Protein AF-A0A2E1SUT6-F1 (afdb_monomer_lite)

pLDDT: mean 92.39, std 6.46, range [68.62, 97.81]

Foldseek 3Di:
DAAPDCAWWWDADDPNRHIDTYFYHPDVLRVLLSVLLVVPDDPVCSRDIGNPDDDDPPDDDPVRVVVNCVVCVRSVVRSVVVVVVD

Radius of gyration: 13.57 Å; chains: 1; bounding box: 32×35×28 Å

Structure (mmCIF, N/CA/C/O backbone):
data_AF-A0A2E1SUT6-F1
#
_entry.id   AF-A0A2E1SUT6-F1
#
loop_
_atom_site.group_PDB
_atom_site.id
_atom_site.type_symbol
_atom_site.label_atom_id
_atom_site.label_alt_id
_atom_site.label_comp_id
_atom_site.label_asym_id
_atom_site.label_entity_id
_atom_site.label_seq_id
_atom_site.pdbx_PDB_ins_code
_atom_site.Cartn_x
_atom_site.Cartn_y
_atom_site.Cartn_z
_atom_site.occupancy
_atom_site.B_iso_or_equiv
_atom_site.auth_seq_id
_atom_site.auth_comp_id
_atom_site.auth_asym_id
_atom_site.auth_atom_id
_atom_site.pdbx_PDB_model_num
ATOM 1 N N . MET A 1 1 ? 7.239 -11.297 4.440 1.00 93.25 1 MET A N 1
ATOM 2 C CA . MET A 1 1 ? 7.032 -9.977 5.079 1.00 93.25 1 MET A CA 1
ATOM 3 C C . MET A 1 1 ? 7.980 -9.858 6.260 1.00 93.25 1 MET A C 1
ATOM 5 O O . MET A 1 1 ? 8.409 -10.894 6.754 1.00 93.25 1 MET A O 1
ATOM 9 N N . GLN A 1 2 ? 8.311 -8.644 6.691 1.00 95.50 2 GLN A N 1
ATOM 10 C CA . GLN A 1 2 ? 9.259 -8.399 7.776 1.00 95.50 2 GLN A CA 1
ATOM 11 C C . GLN A 1 2 ? 8.743 -7.301 8.718 1.00 95.50 2 GLN A C 1
ATOM 13 O O . GLN A 1 2 ? 8.536 -6.167 8.293 1.00 95.50 2 GLN A O 1
ATOM 18 N N . GLY A 1 3 ? 8.533 -7.655 9.987 1.00 93.56 3 GLY A N 1
ATOM 19 C CA . GLY A 1 3 ? 8.218 -6.701 11.055 1.00 93.56 3 GLY A CA 1
ATOM 20 C C . GLY A 1 3 ? 9.478 -6.085 11.669 1.00 93.56 3 GLY A C 1
ATOM 21 O O . GLY A 1 3 ? 10.600 -6.351 11.237 1.00 93.56 3 GLY A O 1
ATOM 22 N N . GLY A 1 4 ? 9.291 -5.262 12.695 1.00 94.50 4 GLY A N 1
ATOM 23 C CA . GLY A 1 4 ? 10.341 -4.542 13.416 1.00 94.50 4 GLY A CA 1
ATOM 24 C C . GLY A 1 4 ? 10.872 -3.313 12.674 1.00 94.50 4 GLY A C 1
ATOM 25 O O . GLY A 1 4 ? 11.862 -2.721 13.103 1.00 94.50 4 GLY A O 1
ATOM 26 N N . ALA A 1 5 ? 10.257 -2.918 11.554 1.00 93.62 5 ALA A N 1
ATOM 27 C CA . ALA A 1 5 ? 10.722 -1.771 10.786 1.00 93.62 5 ALA A CA 1
ATOM 28 C C . ALA A 1 5 ? 10.303 -0.452 11.451 1.00 93.62 5 ALA A C 1
ATOM 30 O O . ALA A 1 5 ? 9.274 -0.364 12.121 1.00 93.62 5 ALA A O 1
ATOM 31 N N . ARG A 1 6 ? 11.075 0.616 11.210 1.00 91.12 6 ARG A N 1
ATOM 32 C CA . ARG A 1 6 ? 10.718 1.977 11.657 1.00 91.12 6 ARG A CA 1
ATOM 33 C C . ARG A 1 6 ? 9.465 2.523 10.966 1.00 91.12 6 ARG A C 1
ATOM 35 O O . ARG A 1 6 ? 8.831 3.439 11.478 1.00 91.12 6 ARG A O 1
ATOM 42 N N . GLY A 1 7 ? 9.118 1.974 9.808 1.00 87.81 7 GLY A N 1
ATOM 43 C CA . GLY A 1 7 ? 7.959 2.373 9.030 1.00 87.81 7 GLY A CA 1
ATOM 44 C C . GLY A 1 7 ? 7.730 1.439 7.843 1.00 87.81 7 GLY A C 1
ATOM 45 O O . GLY A 1 7 ? 8.568 0.569 7.583 1.00 87.81 7 GLY A O 1
ATOM 46 N N . PRO A 1 8 ? 6.599 1.615 7.148 1.00 91.19 8 PRO A N 1
ATOM 47 C CA . PRO A 1 8 ? 6.255 0.825 5.978 1.00 91.19 8 PRO A CA 1
ATOM 48 C C . PRO A 1 8 ? 7.248 1.037 4.833 1.00 91.19 8 PRO A C 1
ATOM 50 O O . PRO A 1 8 ? 7.650 2.167 4.540 1.00 91.19 8 PRO A O 1
ATOM 53 N N . PHE A 1 9 ? 7.639 -0.053 4.177 1.00 93.88 9 PHE A N 1
ATOM 54 C CA . PHE A 1 9 ? 8.447 -0.013 2.963 1.00 93.88 9 PHE A CA 1
ATOM 55 C C . PHE A 1 9 ? 8.213 -1.258 2.108 1.00 93.88 9 PHE A C 1
ATOM 57 O O . PHE A 1 9 ? 8.140 -2.380 2.609 1.00 93.88 9 PHE A O 1
ATOM 64 N N . TYR A 1 10 ? 8.185 -1.061 0.793 1.00 95.62 10 TYR A N 1
ATOM 65 C CA . TYR A 1 10 ? 8.146 -2.141 -0.180 1.00 95.62 10 TYR A CA 1
ATOM 66 C C . TYR A 1 10 ? 9.483 -2.253 -0.906 1.00 95.62 10 TYR A C 1
ATOM 68 O O . TYR A 1 10 ? 9.929 -1.290 -1.529 1.00 95.62 10 TYR A O 1
ATOM 76 N N . GLN A 1 11 ? 10.080 -3.441 -0.874 1.00 96.50 11 GLN A N 1
ATOM 77 C CA . GLN A 1 11 ? 11.243 -3.784 -1.682 1.00 96.50 11 GLN A CA 1
ATOM 78 C C . GLN A 1 11 ? 10.816 -4.683 -2.841 1.00 96.50 11 GLN A C 1
ATOM 80 O O . GLN A 1 11 ? 10.270 -5.772 -2.625 1.00 96.50 11 GLN A O 1
ATOM 85 N N . ALA A 1 12 ? 11.114 -4.250 -4.062 1.00 97.06 12 ALA A N 1
ATOM 86 C CA . ALA A 1 12 ? 10.918 -5.050 -5.258 1.00 97.06 12 ALA A CA 1
ATOM 87 C C . ALA A 1 12 ? 11.860 -6.275 -5.267 1.00 97.06 12 ALA A C 1
ATOM 89 O O . ALA A 1 12 ? 12.891 -6.281 -4.583 1.00 97.06 12 ALA A O 1
ATOM 90 N N . PRO A 1 13 ? 11.538 -7.333 -6.033 1.00 96.81 13 PRO A N 1
ATOM 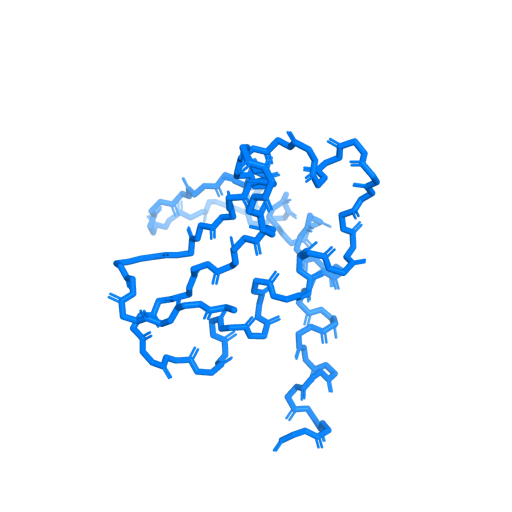91 C CA . PRO A 1 13 ? 12.429 -8.480 -6.192 1.00 96.81 13 PRO A CA 1
ATOM 92 C C . PRO A 1 13 ? 13.806 -8.052 -6.717 1.00 96.81 13 PRO A C 1
ATOM 94 O O . PRO A 1 13 ? 13.896 -7.287 -7.678 1.00 96.81 13 PRO A O 1
ATOM 97 N N . LYS A 1 14 ? 14.888 -8.558 -6.114 1.00 94.19 14 LYS A N 1
ATOM 98 C CA . LYS A 1 14 ? 16.274 -8.248 -6.515 1.00 94.19 14 LYS A CA 1
ATOM 99 C C . LYS A 1 14 ? 17.166 -9.471 -6.381 1.00 94.19 14 LYS A C 1
ATOM 101 O O . LYS A 1 14 ? 17.104 -10.160 -5.369 1.00 94.19 14 LYS A O 1
ATOM 106 N N . ASN A 1 15 ? 18.043 -9.703 -7.361 1.00 92.12 15 ASN A N 1
ATOM 107 C CA . ASN A 1 15 ? 19.060 -10.765 -7.328 1.00 92.12 15 ASN A CA 1
ATOM 108 C C . ASN A 1 15 ? 18.487 -12.139 -6.929 1.00 92.12 15 ASN A C 1
ATOM 110 O O . ASN A 1 15 ? 19.015 -12.799 -6.041 1.00 92.12 15 ASN A O 1
ATOM 114 N N . ASN A 1 16 ? 17.376 -12.539 -7.561 1.00 92.69 16 ASN A N 1
ATOM 115 C CA . ASN A 1 16 ? 16.646 -13.784 -7.283 1.00 92.69 16 ASN A CA 1
ATOM 116 C C . ASN A 1 16 ? 15.985 -13.880 -5.889 1.00 92.69 16 ASN A C 1
ATOM 118 O O . ASN A 1 16 ? 15.441 -14.925 -5.540 1.00 92.69 16 ASN A O 1
ATOM 122 N N . ASN A 1 17 ? 15.985 -12.799 -5.104 1.00 94.88 17 ASN A N 1
ATOM 123 C CA . ASN A 1 17 ? 15.228 -12.713 -3.858 1.00 94.88 17 ASN A CA 1
ATOM 124 C C . ASN A 1 17 ? 13.787 -12.249 -4.121 1.00 94.88 17 ASN A C 1
ATOM 126 O O . ASN A 1 17 ? 13.571 -11.381 -4.978 1.00 94.88 17 ASN A O 1
ATOM 130 N N . PRO A 1 18 ? 12.804 -12.775 -3.366 1.00 95.88 18 PRO A N 1
ATOM 131 C CA . PRO A 1 18 ? 11.418 -12.339 -3.467 1.00 95.88 18 PRO A CA 1
ATOM 132 C C . PRO A 1 18 ? 11.248 -10.885 -3.009 1.00 95.88 18 PRO A C 1
ATOM 134 O O . PRO A 1 18 ? 12.098 -10.315 -2.324 1.00 95.88 18 PRO A O 1
ATOM 137 N N . ALA A 1 19 ? 10.109 -10.295 -3.366 1.00 96.56 19 ALA A N 1
ATOM 138 C CA . ALA A 1 19 ? 9.718 -8.995 -2.839 1.00 96.56 19 ALA A CA 1
ATOM 139 C C . ALA A 1 19 ? 9.499 -9.054 -1.318 1.00 96.56 19 ALA A C 1
ATOM 141 O O . ALA A 1 19 ? 9.039 -10.070 -0.786 1.00 96.56 19 ALA A O 1
ATOM 142 N N . ILE A 1 20 ? 9.770 -7.949 -0.623 1.00 97.00 20 ILE A N 1
ATOM 143 C CA . ILE A 1 20 ? 9.621 -7.860 0.835 1.00 97.00 20 ILE A CA 1
ATOM 144 C C . ILE A 1 20 ? 8.727 -6.670 1.183 1.00 97.00 20 ILE A C 1
ATOM 146 O O . ILE A 1 20 ? 8.987 -5.544 0.769 1.00 97.00 20 ILE A O 1
ATOM 150 N N . LEU A 1 21 ? 7.681 -6.937 1.967 1.00 96.44 21 LEU A N 1
ATOM 151 C CA . LEU A 1 21 ? 6.890 -5.917 2.656 1.00 96.44 21 LEU A CA 1
ATOM 152 C C . LEU A 1 21 ? 7.441 -5.753 4.069 1.00 96.44 21 LEU A C 1
ATOM 154 O O . LEU A 1 21 ? 7.403 -6.710 4.851 1.00 96.44 21 LEU A O 1
ATOM 158 N N . PHE A 1 22 ? 7.949 -4.565 4.366 1.00 96.06 22 PHE A N 1
ATOM 159 C CA . PHE A 1 22 ? 8.359 -4.144 5.696 1.00 96.06 22 PHE A CA 1
ATOM 160 C C . PHE A 1 22 ? 7.206 -3.378 6.331 1.00 96.06 22 PHE A C 1
ATOM 162 O O . PHE A 1 22 ? 6.690 -2.448 5.719 1.00 96.06 22 PHE A O 1
ATOM 169 N N . PHE A 1 23 ? 6.810 -3.751 7.544 1.00 94.69 23 PHE A N 1
A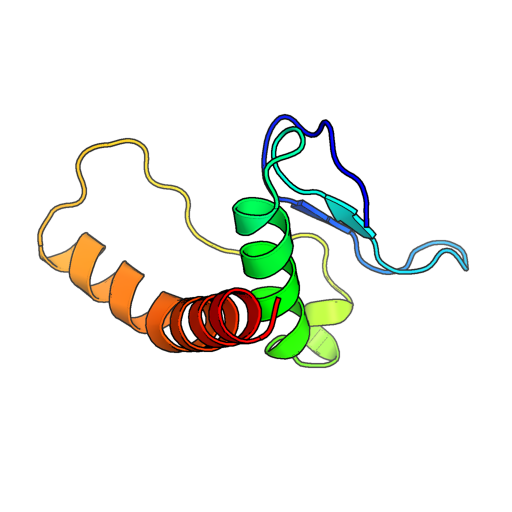TOM 170 C CA . PHE A 1 23 ? 5.739 -3.077 8.276 1.00 94.69 23 PHE A CA 1
ATOM 171 C C . PHE A 1 23 ? 6.237 -2.576 9.629 1.00 94.69 23 PHE A C 1
ATOM 173 O O . PHE A 1 23 ? 7.242 -3.058 10.162 1.00 94.69 23 PHE A O 1
ATOM 180 N N . ARG A 1 24 ? 5.560 -1.549 10.148 1.00 94.00 24 ARG A N 1
ATOM 181 C CA . ARG A 1 24 ? 5.998 -0.848 11.349 1.00 94.00 24 ARG A CA 1
ATOM 182 C C . ARG A 1 24 ? 5.904 -1.760 12.564 1.00 94.00 24 ARG A C 1
ATOM 184 O O . ARG A 1 24 ? 4.814 -2.237 12.881 1.00 94.00 24 ARG A O 1
ATOM 191 N N . GLU A 1 25 ? 7.030 -1.897 13.264 1.00 93.06 25 GLU A N 1
ATOM 192 C CA . GLU A 1 25 ? 7.124 -2.676 14.502 1.00 93.06 25 GLU A CA 1
ATOM 193 C C . GLU A 1 25 ? 6.483 -4.066 14.292 1.00 93.06 25 GLU A C 1
ATOM 195 O O . GLU A 1 25 ? 6.700 -4.698 13.259 1.00 93.06 25 GLU A O 1
ATOM 200 N N . ASP A 1 26 ? 5.690 -4.562 15.225 1.00 90.12 26 ASP A N 1
ATOM 201 C CA . ASP A 1 26 ? 4.928 -5.808 15.117 1.00 90.12 26 ASP A CA 1
ATOM 202 C C . ASP A 1 26 ? 3.420 -5.561 14.919 1.00 90.12 26 ASP A C 1
ATOM 204 O O . ASP A 1 26 ? 2.587 -6.441 15.141 1.00 90.12 26 ASP A O 1
ATOM 208 N N . TYR A 1 27 ? 3.045 -4.369 14.443 1.00 94.12 27 TYR A N 1
ATOM 209 C CA . TYR A 1 27 ? 1.644 -3.995 14.283 1.00 94.12 27 TYR A CA 1
ATOM 210 C C . TYR A 1 27 ? 1.013 -4.705 13.084 1.00 94.12 27 TYR A C 1
ATOM 212 O O . TYR A 1 27 ? 1.227 -4.332 11.928 1.00 94.12 27 TYR A O 1
ATOM 220 N N . ILE A 1 28 ? 0.145 -5.681 13.358 1.00 93.94 28 ILE A N 1
ATOM 221 C CA . ILE A 1 28 ? -0.549 -6.461 12.321 1.0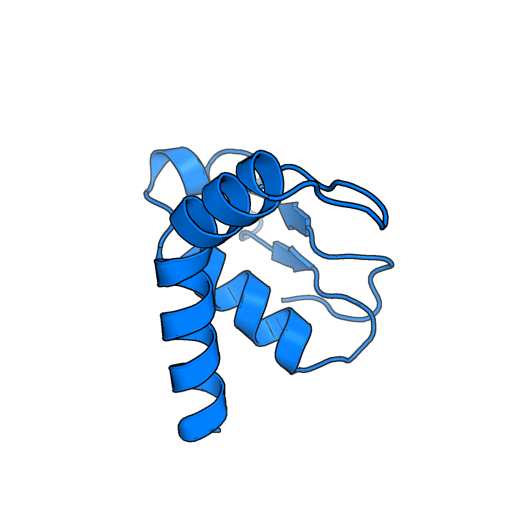0 93.94 28 ILE A CA 1
ATOM 222 C C . ILE A 1 28 ? -1.371 -5.585 11.364 1.00 93.94 28 ILE A C 1
ATOM 224 O O . ILE A 1 28 ? -1.421 -5.845 10.166 1.00 93.94 28 ILE A O 1
ATOM 228 N N . ARG A 1 29 ? -1.938 -4.477 11.861 1.00 94.38 29 ARG A N 1
ATOM 229 C CA . ARG A 1 29 ? -2.626 -3.481 11.024 1.00 94.38 29 ARG A CA 1
ATOM 230 C C . ARG A 1 29 ? -1.686 -2.838 10.007 1.00 94.38 29 ARG A C 1
ATOM 232 O O . ARG A 1 29 ? -2.076 -2.660 8.860 1.00 94.38 29 ARG A O 1
ATOM 239 N N . SER A 1 30 ? -0.436 -2.559 10.389 1.00 94.38 30 SER A N 1
ATOM 240 C CA . SER A 1 30 ? 0.572 -2.061 9.448 1.00 94.38 30 SER A CA 1
ATOM 241 C C . SER A 1 30 ? 0.915 -3.113 8.394 1.00 94.38 30 SER A C 1
ATOM 243 O O . SER A 1 30 ? 1.103 -2.753 7.237 1.00 94.38 30 SER A O 1
ATOM 245 N N . LEU A 1 31 ? 0.971 -4.399 8.758 1.00 95.38 31 LEU A N 1
ATOM 246 C CA . LEU A 1 31 ? 1.166 -5.481 7.790 1.00 95.38 31 LEU A CA 1
ATOM 247 C C . LEU A 1 31 ? 0.002 -5.566 6.796 1.00 95.38 31 LEU A C 1
ATOM 249 O O . LEU A 1 31 ? 0.232 -5.651 5.592 1.00 95.38 31 LEU A O 1
ATOM 253 N N . PHE A 1 32 ? -1.240 -5.542 7.281 1.00 97.19 32 PHE A N 1
ATOM 254 C CA . PHE A 1 32 ? -2.420 -5.599 6.418 1.00 97.19 32 PHE A CA 1
ATOM 255 C C . PHE A 1 32 ? -2.520 -4.397 5.486 1.00 97.19 32 PHE A C 1
ATOM 257 O O . PHE A 1 32 ? -2.902 -4.569 4.329 1.00 97.19 32 PHE A O 1
ATOM 264 N N . HIS A 1 33 ? -2.109 -3.219 5.949 1.00 95.06 33 HIS A N 1
ATOM 265 C CA . HIS A 1 33 ? -2.016 -2.028 5.117 1.00 95.06 33 HIS A CA 1
ATOM 266 C C . HIS A 1 33 ? -1.035 -2.228 3.948 1.00 95.06 33 HIS A C 1
ATOM 268 O O . HIS A 1 33 ? -1.404 -2.079 2.783 1.00 95.06 33 HIS A O 1
ATOM 274 N N . GLU A 1 34 ? 0.190 -2.681 4.232 1.00 95.12 34 GLU A N 1
ATOM 275 C CA . GLU A 1 34 ? 1.194 -2.959 3.194 1.00 95.12 34 GLU A CA 1
ATOM 276 C C . GLU A 1 34 ? 0.759 -4.076 2.238 1.00 95.12 34 GLU A C 1
ATOM 278 O O . GLU A 1 34 ? 0.999 -4.015 1.028 1.00 95.12 34 GLU A O 1
ATOM 283 N N . LEU A 1 35 ? 0.087 -5.102 2.764 1.00 96.19 35 LEU A N 1
ATOM 284 C CA . LEU A 1 35 ? -0.450 -6.188 1.954 1.00 96.19 35 LEU A CA 1
ATOM 285 C C . LEU A 1 35 ? -1.554 -5.697 1.013 1.00 96.19 35 LEU A C 1
ATOM 287 O O . LEU A 1 35 ? -1.599 -6.126 -0.140 1.00 96.19 35 LEU A O 1
ATOM 291 N N . ALA A 1 36 ? -2.423 -4.797 1.477 1.00 96.56 36 ALA A N 1
ATOM 292 C CA . ALA A 1 36 ? -3.487 -4.223 0.662 1.00 96.56 36 ALA A CA 1
ATOM 293 C C . ALA A 1 36 ? -2.911 -3.411 -0.505 1.00 96.56 36 ALA A C 1
ATOM 295 O O . ALA A 1 36 ? -3.332 -3.587 -1.652 1.00 96.56 36 ALA A O 1
ATOM 296 N N . HIS A 1 37 ? -1.882 -2.605 -0.236 1.00 95.44 37 HIS A N 1
ATOM 297 C CA . HIS A 1 37 ? -1.138 -1.893 -1.276 1.00 95.44 37 HIS A CA 1
ATOM 298 C C . HIS A 1 37 ? -0.496 -2.844 -2.284 1.00 95.44 37 HIS A C 1
ATOM 300 O O . HIS A 1 37 ? -0.679 -2.683 -3.492 1.00 95.44 37 HIS A O 1
ATOM 306 N N . TYR A 1 38 ? 0.189 -3.888 -1.812 1.00 96.12 38 TYR A N 1
ATOM 307 C CA . TYR A 1 38 ? 0.799 -4.888 -2.690 1.00 96.12 38 TYR A CA 1
ATOM 308 C C . TYR A 1 38 ? -0.226 -5.633 -3.556 1.00 96.12 38 TYR A C 1
ATOM 310 O O . TYR A 1 38 ? 0.036 -5.905 -4.730 1.00 96.12 38 TYR A O 1
ATOM 318 N N . ALA A 1 39 ? -1.393 -5.962 -2.998 1.00 96.06 39 ALA A N 1
ATOM 319 C CA . ALA A 1 39 ? -2.462 -6.662 -3.706 1.00 96.06 39 ALA A CA 1
ATOM 320 C C . ALA A 1 39 ? -3.066 -5.817 -4.840 1.00 96.06 39 ALA A C 1
ATOM 322 O O . ALA A 1 39 ? -3.458 -6.361 -5.872 1.00 96.06 39 ALA A O 1
ATOM 323 N N . LEU A 1 40 ? -3.110 -4.494 -4.667 1.00 95.38 40 LEU A N 1
ATOM 324 C CA . LEU A 1 40 ? -3.605 -3.551 -5.672 1.00 95.38 40 LEU A CA 1
ATOM 325 C C . LEU A 1 40 ? -2.522 -3.102 -6.668 1.00 95.38 40 LEU A C 1
ATOM 327 O O . LEU A 1 40 ? -2.847 -2.586 -7.740 1.00 95.38 40 LEU A O 1
ATOM 331 N N . ALA A 1 41 ? -1.243 -3.308 -6.348 1.00 94.50 41 ALA A N 1
ATOM 332 C CA . ALA A 1 41 ? -0.126 -2.945 -7.207 1.00 94.50 41 ALA A CA 1
ATOM 333 C C . ALA A 1 41 ? -0.044 -3.843 -8.458 1.00 94.50 41 ALA A C 1
ATOM 335 O O . ALA A 1 41 ? 0.151 -5.059 -8.387 1.00 94.50 41 ALA A O 1
ATOM 336 N N . GLY A 1 42 ? -0.128 -3.223 -9.638 1.00 94.56 42 GLY A N 1
ATOM 337 C CA . GLY A 1 42 ? 0.081 -3.907 -10.916 1.00 94.56 42 GLY A CA 1
ATOM 338 C C . GLY A 1 42 ? 1.527 -4.402 -11.111 1.00 94.56 42 GLY A C 1
ATOM 339 O O . GLY A 1 42 ? 2.425 -4.008 -10.364 1.00 94.56 42 GLY A O 1
ATOM 340 N N . PRO A 1 43 ? 1.796 -5.233 -12.139 1.00 94.81 43 PRO A N 1
ATOM 341 C CA . PRO A 1 43 ? 3.123 -5.811 -12.388 1.00 94.81 43 PRO A CA 1
ATOM 342 C C . PRO A 1 43 ? 4.256 -4.778 -12.448 1.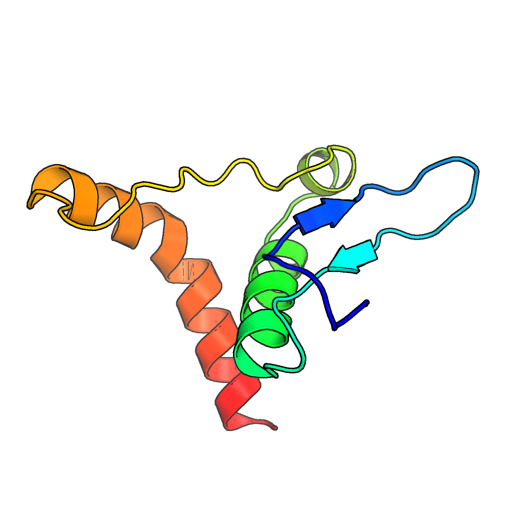00 94.81 43 PRO A C 1
ATOM 344 O O . PRO A 1 43 ? 5.272 -4.956 -11.787 1.00 94.81 43 PRO A O 1
ATOM 347 N N . MET A 1 44 ? 4.043 -3.663 -13.155 1.00 93.69 44 MET A N 1
ATOM 348 C CA . MET A 1 44 ? 5.019 -2.568 -13.245 1.00 93.69 44 MET A CA 1
ATOM 349 C C . MET A 1 44 ? 5.279 -1.903 -11.887 1.00 93.69 44 MET A C 1
ATOM 351 O O . MET A 1 44 ? 6.402 -1.527 -11.580 1.00 93.69 44 MET A O 1
ATOM 355 N N . ARG A 1 45 ? 4.257 -1.755 -11.039 1.00 93.69 45 ARG A N 1
ATOM 356 C CA . ARG A 1 45 ? 4.447 -1.155 -9.713 1.00 93.69 45 ARG A CA 1
ATOM 357 C C . ARG A 1 45 ? 5.214 -2.097 -8.783 1.00 93.69 45 ARG A C 1
ATOM 359 O O . ARG A 1 45 ? 6.044 -1.634 -8.013 1.00 93.69 45 ARG A O 1
ATOM 366 N N . ARG A 1 46 ? 4.995 -3.409 -8.900 1.00 95.38 46 ARG A N 1
ATOM 367 C CA . ARG A 1 46 ? 5.715 -4.446 -8.139 1.00 95.38 46 ARG A CA 1
ATOM 368 C C . ARG A 1 46 ? 7.175 -4.645 -8.572 1.00 95.38 46 ARG A C 1
ATOM 370 O O . ARG A 1 46 ? 7.883 -5.438 -7.964 1.00 95.38 46 ARG A O 1
ATOM 377 N N . SER A 1 47 ? 7.649 -3.938 -9.597 1.00 95.69 47 SER A N 1
ATOM 378 C CA . SER A 1 47 ? 9.069 -3.933 -9.971 1.00 95.69 47 SER A CA 1
ATOM 379 C C . SER A 1 47 ? 9.837 -2.715 -9.449 1.00 95.69 47 SER A C 1
ATOM 381 O O . SER A 1 47 ? 11.018 -2.579 -9.756 1.00 95.69 47 SER A O 1
ATOM 383 N N . ILE A 1 48 ? 9.190 -1.814 -8.705 1.00 95.12 48 ILE A N 1
ATOM 384 C CA . ILE A 1 48 ? 9.787 -0.563 -8.223 1.00 95.12 48 ILE A CA 1
ATOM 385 C C . ILE A 1 48 ? 9.736 -0.565 -6.695 1.00 95.12 48 ILE A C 1
ATOM 387 O O . ILE A 1 48 ? 8.687 -0.837 -6.114 1.00 95.12 48 ILE A O 1
ATOM 391 N N . ASP A 1 49 ? 10.869 -0.275 -6.053 1.00 95.25 49 ASP A N 1
ATOM 392 C CA . ASP A 1 49 ? 10.911 -0.066 -4.606 1.00 95.25 49 ASP A CA 1
ATOM 393 C C . ASP A 1 49 ? 10.008 1.107 -4.232 1.00 95.25 49 ASP A C 1
ATOM 395 O O . ASP A 1 49 ? 10.018 2.135 -4.909 1.00 95.25 49 ASP A O 1
ATOM 399 N N . TYR A 1 50 ? 9.304 0.970 -3.111 1.00 90.56 50 TYR A N 1
ATOM 400 C CA . TYR A 1 50 ? 8.340 1.936 -2.604 1.00 90.56 50 TYR A CA 1
ATOM 401 C C . TYR A 1 50 ? 7.121 2.129 -3.520 1.00 90.56 50 TYR A C 1
ATOM 403 O O . TYR A 1 50 ? 7.207 2.419 -4.714 1.00 90.56 50 TYR A O 1
ATOM 411 N N . PHE A 1 51 ? 5.924 2.036 -2.943 1.00 85.38 51 PHE A N 1
ATOM 412 C CA . PHE A 1 51 ? 4.702 2.229 -3.723 1.00 85.38 51 PHE A CA 1
ATOM 413 C C . PHE A 1 51 ? 4.463 3.686 -4.150 1.00 85.38 51 PHE A C 1
ATOM 415 O O . PHE A 1 51 ? 3.639 3.929 -5.029 1.00 85.38 51 PHE A O 1
ATOM 422 N N . GLY A 1 52 ? 5.243 4.638 -3.623 1.00 73.12 52 GLY A N 1
ATOM 423 C CA . GLY A 1 52 ? 5.219 6.035 -4.063 1.00 73.12 52 GLY A CA 1
ATOM 424 C C . GLY A 1 52 ? 4.222 6.913 -3.315 1.00 73.12 52 GLY A C 1
ATOM 425 O O . GLY A 1 52 ? 3.879 7.979 -3.818 1.00 73.12 52 GLY A O 1
ATOM 426 N N . PHE A 1 53 ? 3.740 6.489 -2.146 1.00 68.62 53 PHE A N 1
ATOM 427 C CA . PHE A 1 53 ? 2.764 7.267 -1.389 1.00 68.62 53 PHE A CA 1
ATOM 428 C C .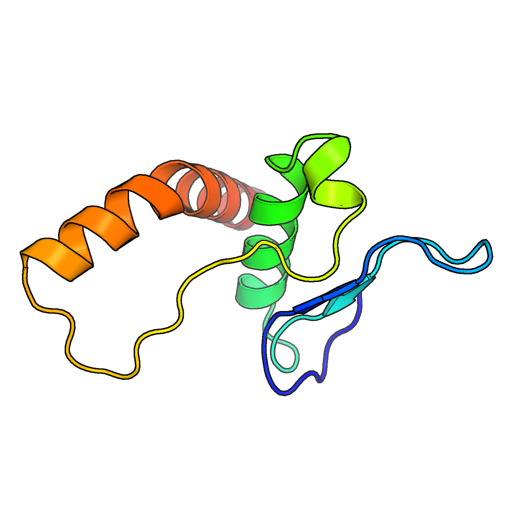 PHE A 1 53 ? 3.388 8.513 -0.768 1.00 68.62 53 PHE A C 1
ATOM 430 O O . PHE A 1 53 ? 4.520 8.508 -0.295 1.00 68.62 53 PHE A O 1
ATOM 437 N N . TRP A 1 54 ? 2.641 9.611 -0.768 1.00 70.38 54 TRP A N 1
ATOM 438 C CA . TRP A 1 54 ? 3.097 10.844 -0.148 1.00 70.38 54 TRP A CA 1
ATOM 439 C C . TRP A 1 54 ? 2.845 10.801 1.361 1.00 70.38 54 TRP A C 1
ATOM 441 O O . TRP A 1 54 ? 1.703 10.776 1.822 1.00 70.38 54 TRP A O 1
ATOM 451 N N . TYR A 1 55 ? 3.924 10.830 2.143 1.00 68.81 55 TYR A N 1
ATOM 452 C CA . TYR A 1 55 ? 3.839 11.075 3.576 1.00 68.81 55 TYR A CA 1
ATOM 453 C C . TYR A 1 55 ? 3.823 12.581 3.851 1.00 68.81 55 TYR A C 1
ATOM 455 O O . TYR A 1 55 ? 4.762 13.298 3.499 1.00 68.81 55 TYR A O 1
ATOM 463 N N . LYS A 1 56 ? 2.775 13.049 4.534 1.00 76.12 56 LYS A N 1
ATOM 464 C CA . LYS A 1 56 ? 2.713 14.396 5.102 1.00 76.12 56 LYS A CA 1
ATOM 465 C C . LYS A 1 56 ? 2.646 14.282 6.633 1.00 76.12 56 LYS A C 1
ATOM 467 O O . LYS A 1 56 ? 1.703 13.659 7.126 1.00 76.12 56 LYS A O 1
ATOM 472 N N . PRO A 1 57 ? 3.612 14.843 7.391 1.00 74.62 57 PRO A N 1
ATOM 473 C CA . PRO A 1 57 ? 3.486 14.935 8.844 1.00 74.62 57 PRO A CA 1
ATOM 474 C C . PRO A 1 57 ? 2.262 15.787 9.227 1.00 74.62 57 PRO A C 1
ATOM 476 O O . PRO A 1 57 ? 1.776 16.565 8.411 1.00 74.62 57 PRO A O 1
ATOM 479 N N . CYS A 1 58 ? 1.754 15.598 10.451 1.00 81.94 58 CYS A N 1
ATOM 480 C CA . CYS A 1 58 ? 0.472 16.113 10.958 1.00 81.94 58 CYS A CA 1
ATOM 481 C C . CYS A 1 58 ? 0.068 17.509 10.429 1.00 81.94 58 CYS A C 1
ATOM 483 O O . CYS A 1 58 ? 0.883 18.431 10.425 1.00 81.94 58 CYS A O 1
ATOM 485 N N . GLY A 1 59 ? -1.204 17.666 10.035 1.00 84.44 59 GLY A N 1
ATOM 486 C CA . GLY A 1 59 ? -1.753 18.928 9.518 1.00 84.44 59 GLY A CA 1
ATOM 487 C C . GLY A 1 59 ? -2.038 18.927 8.013 1.00 84.44 59 GLY A C 1
ATOM 488 O O . GLY A 1 59 ? -1.570 19.811 7.292 1.00 84.44 59 GLY A O 1
ATOM 489 N N . ARG A 1 60 ? -2.802 17.940 7.519 1.00 91.31 60 ARG A N 1
ATOM 490 C CA . ARG A 1 60 ? -3.416 18.046 6.185 1.00 91.31 60 ARG A CA 1
ATOM 491 C C . ARG A 1 60 ? -4.508 19.113 6.224 1.00 91.31 60 ARG A C 1
ATOM 493 O O . ARG A 1 60 ? -5.334 19.106 7.135 1.00 91.31 60 ARG A O 1
ATOM 500 N N . ASN A 1 61 ? -4.503 20.022 5.254 1.00 93.75 61 ASN A N 1
ATOM 501 C CA . ASN A 1 61 ? -5.674 20.844 4.976 1.00 93.75 61 ASN A CA 1
ATOM 502 C C . ASN A 1 61 ? -6.754 19.989 4.284 1.00 93.75 61 ASN A C 1
ATOM 504 O O . ASN A 1 61 ? -6.509 18.834 3.931 1.00 93.75 61 ASN A O 1
ATOM 508 N N . SER A 1 62 ? -7.948 20.550 4.096 1.00 94.81 62 SER A N 1
ATOM 509 C CA . SER A 1 62 ? -9.081 19.822 3.514 1.00 94.81 62 SER A CA 1
ATOM 510 C C . SER A 1 62 ? -8.776 19.240 2.129 1.00 94.81 62 SER A C 1
ATOM 512 O O . SER A 1 62 ? -9.095 18.080 1.879 1.00 94.81 62 SER A O 1
ATOM 514 N N . ASP A 1 63 ? -8.096 19.991 1.260 1.00 94.06 63 ASP A N 1
ATOM 515 C CA . ASP A 1 63 ? -7.769 19.547 -0.102 1.00 94.06 63 ASP A CA 1
ATOM 516 C C . ASP A 1 63 ? -6.752 18.397 -0.097 1.00 94.06 63 ASP A C 1
ATOM 518 O O . ASP A 1 63 ? -6.839 17.446 -0.872 1.00 94.06 63 ASP A O 1
ATOM 522 N N . GLU A 1 64 ? -5.761 18.460 0.790 1.00 91.94 64 GLU A N 1
ATOM 523 C CA . GLU A 1 64 ? -4.764 17.402 0.954 1.00 91.94 64 GLU A CA 1
ATOM 524 C C . GLU A 1 64 ? -5.364 16.144 1.573 1.00 9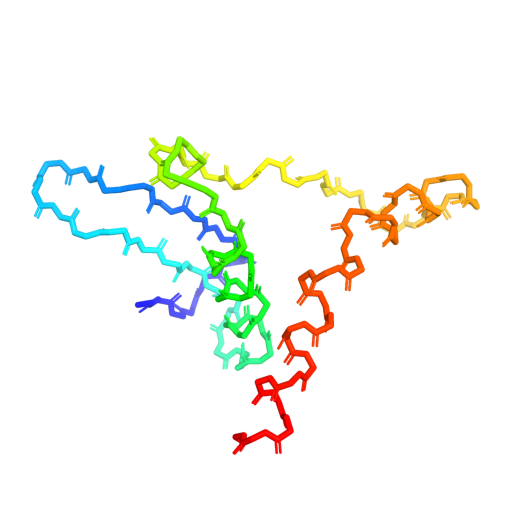1.94 64 GLU A C 1
ATOM 526 O O . GLU A 1 64 ? -4.973 15.036 1.206 1.00 91.94 64 GLU A O 1
ATOM 531 N N . GLN A 1 65 ? -6.295 16.309 2.512 1.00 92.38 65 GLN A N 1
ATOM 532 C CA . GLN A 1 65 ? -7.017 15.197 3.111 1.00 92.38 65 GLN A CA 1
ATOM 533 C C . GLN A 1 65 ? -7.899 14.507 2.065 1.00 92.38 65 GLN A C 1
ATOM 535 O O . GLN A 1 65 ? -7.844 13.285 1.957 1.00 92.38 65 GLN A O 1
ATOM 540 N N . GLN A 1 66 ? -8.606 15.271 1.227 1.00 93.44 66 GLN A N 1
ATOM 541 C CA . GLN A 1 66 ? -9.397 14.724 0.124 1.00 93.44 66 GLN A CA 1
ATOM 542 C C . GLN A 1 66 ? -8.525 13.939 -0.868 1.00 93.44 66 GLN A C 1
ATOM 544 O O . GLN A 1 66 ? -8.826 12.789 -1.175 1.00 93.44 66 GLN A O 1
ATOM 549 N N . ARG A 1 67 ? -7.389 14.502 -1.303 1.00 91.75 67 ARG A N 1
ATOM 550 C CA . ARG A 1 67 ? -6.445 13.800 -2.197 1.00 91.75 67 ARG A CA 1
ATOM 551 C C . ARG A 1 67 ? -5.887 12.521 -1.578 1.00 91.75 67 ARG A C 1
ATOM 553 O O . ARG A 1 67 ? -5.671 11.538 -2.281 1.00 91.75 67 ARG A O 1
ATOM 560 N N . PHE A 1 68 ? -5.621 12.532 -0.272 1.00 91.38 68 PHE A N 1
ATOM 561 C CA . PHE A 1 68 ? -5.179 11.342 0.451 1.00 91.38 68 PHE A CA 1
ATOM 562 C C . PHE A 1 68 ? -6.272 10.265 0.472 1.00 91.38 68 PHE A C 1
ATOM 564 O O . PHE A 1 68 ? -5.995 9.106 0.179 1.00 91.38 68 PHE A O 1
ATOM 571 N N . GLU A 1 69 ? -7.514 10.641 0.768 1.00 92.25 69 GLU A N 1
ATOM 572 C CA . GLU A 1 69 ? -8.651 9.716 0.790 1.00 92.25 69 GLU A CA 1
ATOM 573 C C . GLU A 1 69 ? -8.938 9.111 -0.587 1.00 92.25 69 GLU A C 1
ATOM 575 O O . GLU A 1 69 ? -9.207 7.914 -0.681 1.00 92.25 69 GLU A O 1
ATOM 580 N N . GLU A 1 70 ? -8.813 9.891 -1.662 1.00 93.00 70 GLU A N 1
ATOM 581 C CA . GLU A 1 70 ? -8.971 9.399 -3.035 1.00 93.00 70 GLU A CA 1
ATOM 582 C C . GLU A 1 70 ? -8.017 8.234 -3.332 1.00 93.00 70 GLU A C 1
ATOM 584 O O . GLU A 1 70 ? -8.456 7.180 -3.808 1.00 93.00 70 GLU A O 1
ATOM 589 N N . VAL A 1 71 ? -6.728 8.386 -3.005 1.00 91.12 71 VAL A N 1
ATOM 590 C CA . VAL A 1 71 ? -5.709 7.363 -3.294 1.00 91.12 71 VAL A CA 1
ATOM 591 C C . VAL A 1 71 ? -5.742 6.186 -2.315 1.00 91.12 71 VAL A C 1
ATOM 593 O O . VAL A 1 71 ? -5.450 5.058 -2.712 1.00 91.12 71 VAL A O 1
ATOM 596 N N . GLU A 1 72 ? -6.144 6.415 -1.064 1.00 93.19 72 GLU A N 1
ATOM 597 C CA . GLU A 1 72 ? -6.173 5.392 -0.011 1.00 93.19 72 GLU A CA 1
ATOM 598 C C . GLU A 1 72 ? -7.506 4.644 0.109 1.00 93.19 72 GLU A C 1
ATOM 600 O O . GLU A 1 72 ? -7.570 3.607 0.770 1.00 93.19 72 GLU A O 1
ATOM 605 N N . SER A 1 73 ? -8.564 5.111 -0.558 1.00 95.50 73 SER A N 1
ATOM 606 C CA . SER A 1 73 ? -9.899 4.502 -0.503 1.00 95.50 73 SER A CA 1
ATOM 607 C C . SER A 1 73 ? -9.888 2.990 -0.775 1.00 95.50 73 SER A C 1
ATOM 609 O O . SER A 1 73 ? -10.471 2.204 -0.024 1.00 95.50 73 SER A O 1
ATOM 611 N N . ARG A 1 74 ? -9.194 2.554 -1.835 1.00 96.06 74 ARG A N 1
ATOM 612 C CA . ARG A 1 74 ? -9.108 1.136 -2.219 1.00 96.06 74 ARG A CA 1
ATOM 613 C C . ARG A 1 74 ? -8.193 0.334 -1.279 1.00 96.06 74 ARG A C 1
ATOM 615 O O . ARG A 1 74 ? -8.659 -0.706 -0.807 1.00 96.06 74 ARG A O 1
ATOM 622 N N . PRO A 1 75 ? -6.949 0.768 -0.983 1.00 95.38 75 PRO A N 1
ATOM 623 C CA . PRO A 1 75 ? -6.100 0.096 0.001 1.00 95.38 75 PRO A CA 1
ATOM 624 C C . PRO A 1 75 ? -6.762 -0.061 1.371 1.00 95.38 75 PRO A C 1
ATOM 626 O O . PRO A 1 75 ? -6.839 -1.179 1.871 1.00 95.38 75 PRO A O 1
ATOM 629 N N . GLN A 1 76 ? -7.329 1.004 1.943 1.00 95.81 76 GLN A N 1
ATOM 630 C CA . GLN A 1 76 ? -7.968 0.945 3.263 1.00 95.81 76 GLN A CA 1
ATOM 631 C C . GLN A 1 76 ? -9.229 0.076 3.262 1.00 95.81 76 GLN A C 1
ATOM 633 O O . GLN A 1 76 ? -9.506 -0.624 4.237 1.00 95.81 76 GLN A O 1
ATOM 638 N N . GLY A 1 77 ? -9.982 0.065 2.157 1.00 97.62 77 GLY A N 1
ATOM 639 C CA . GLY A 1 77 ? -11.110 -0.849 1.988 1.00 97.62 77 GLY A CA 1
ATOM 640 C C . GLY A 1 77 ? -10.683 -2.319 2.039 1.00 97.62 77 GLY A C 1
ATOM 641 O O . GLY A 1 77 ? -11.330 -3.129 2.703 1.00 97.62 77 GLY A O 1
ATOM 642 N N . LEU A 1 78 ? -9.575 -2.666 1.380 1.00 97.62 78 LEU A N 1
ATOM 643 C CA . LEU A 1 78 ? -9.036 -4.025 1.387 1.00 97.62 78 LEU A CA 1
ATOM 644 C C . LEU A 1 78 ? -8.371 -4.380 2.729 1.00 97.62 78 LEU A C 1
ATOM 646 O O . LEU A 1 78 ? -8.609 -5.469 3.247 1.00 97.62 78 LEU A O 1
ATOM 650 N N . GLU A 1 79 ? -7.631 -3.449 3.338 1.00 97.25 79 GLU A N 1
ATOM 651 C CA . GLU A 1 79 ? -7.093 -3.581 4.699 1.00 97.25 79 GLU A CA 1
ATOM 652 C C . GLU A 1 79 ? -8.215 -3.899 5.693 1.00 97.25 79 GLU A C 1
ATOM 654 O O . GLU A 1 79 ? -8.103 -4.838 6.482 1.00 97.25 79 GLU A O 1
ATOM 659 N N . LYS A 1 80 ? -9.329 -3.158 5.624 1.00 97.31 80 LYS A N 1
ATOM 660 C CA . LYS A 1 80 ? -10.498 -3.401 6.470 1.00 97.31 80 LYS A CA 1
ATOM 661 C C . LYS A 1 80 ? -11.016 -4.829 6.307 1.00 97.31 80 LYS A C 1
ATOM 663 O O . LYS A 1 80 ? -11.260 -5.483 7.314 1.00 97.31 80 LYS A O 1
ATOM 668 N N . ARG A 1 81 ? -11.124 -5.337 5.073 1.00 97.81 81 ARG A N 1
ATOM 669 C CA . ARG A 1 81 ? -11.538 -6.730 4.829 1.00 97.81 81 ARG A CA 1
ATOM 670 C C . ARG A 1 81 ? -10.568 -7.745 5.419 1.00 97.81 81 ARG A C 1
ATOM 672 O O . ARG A 1 81 ? -11.023 -8.733 5.982 1.00 97.81 81 ARG A O 1
ATOM 679 N N . PHE A 1 82 ? -9.259 -7.506 5.341 1.00 96.06 82 PHE A N 1
ATOM 680 C CA . PHE A 1 82 ? -8.279 -8.386 5.985 1.00 96.06 82 PHE A CA 1
ATOM 681 C C . PHE A 1 82 ? -8.480 -8.450 7.500 1.00 96.06 82 PHE A C 1
ATOM 683 O O . PHE A 1 82 ? -8.457 -9.540 8.056 1.00 96.06 82 PHE A O 1
ATOM 690 N N . CYS A 1 83 ? -8.773 -7.316 8.137 1.00 95.69 83 CYS A N 1
ATOM 691 C CA . CYS A 1 83 ? -9.030 -7.242 9.579 1.00 95.69 83 CYS A CA 1
ATOM 692 C C . CYS A 1 83 ? -10.372 -7.838 10.021 1.00 95.69 83 CYS A C 1
ATOM 694 O O . CYS A 1 83 ? -10.586 -8.019 11.210 1.00 95.69 83 CYS A O 1
ATOM 696 N N . GLU A 1 84 ? -11.319 -8.028 9.103 1.00 96.12 84 GLU A N 1
ATOM 697 C CA . GLU A 1 84 ? -12.616 -8.649 9.410 1.00 96.12 84 GLU A CA 1
ATOM 698 C C . GLU A 1 84 ? -12.552 -10.180 9.316 1.00 96.12 84 GLU A C 1
ATOM 700 O O . GLU A 1 84 ? -13.386 -10.865 9.902 1.00 96.12 84 GLU A O 1
ATOM 705 N N . ILE A 1 85 ? -11.599 -10.711 8.546 1.00 93.25 85 ILE A N 1
ATOM 706 C CA . ILE A 1 85 ? -11.431 -12.152 8.308 1.00 93.25 85 ILE A CA 1
ATOM 707 C C . ILE A 1 85 ? -10.443 -12.779 9.305 1.00 93.25 85 ILE A C 1
ATOM 709 O O . ILE A 1 85 ? -10.564 -13.968 9.603 1.00 93.25 85 ILE A O 1
ATOM 713 N N . TRP A 1 86 ? -9.476 -11.996 9.786 1.00 79.25 86 TRP A N 1
ATOM 714 C CA . TRP A 1 86 ? -8.398 -12.408 10.690 1.00 79.25 86 TRP A CA 1
ATOM 715 C C . TRP A 1 86 ? -8.541 -11.760 12.060 1.00 79.25 86 TRP A C 1
ATOM 717 O O . TRP A 1 86 ? -8.245 -12.460 13.053 1.00 79.25 86 TRP A O 1
#

Secondary structure (DSSP, 8-state):
-EEEESS-EEE--BTTBPPEEEEEBT-HHHHHHHHHHHHH--TTGGGSSS--PPP--S---HHHHHHHHHHHHHHHHHHHHHHHH-

Sequence (86 aa):
MQGGARGPFYQAPKNNNPAILFFREDYIRSLFHELAHYALAGPMRRSIDYFGFWYKPCGRNSDEQQRFEEVESRPQGLEKRFCEIW